Protein AF-A0A3D5I3S7-F1 (afdb_monomer)

pLDDT: mean 81.74, std 18.58, range [36.78, 98.31]

Foldseek 3Di:
DDPPDPPCPPLLLVQLQVQLVVLVHHWAWDDDDPVRPDDGDTGDDDDPPDDPVNVVSNVVSSVRSNVRRDDD

Nearest PDB structures (foldseek):
  7s5m-assembly2_D  TM=8.215E-01  e=9.866E-01  Mycolicibacterium smegmatis MC2 155
  8guh-assembly1_A  TM=8.029E-01  e=1.292E+00  Sphingobacterium multivorum
  7k0m-assembly1_A  TM=6.374E-01  e=7.532E-01  Homo sapiens
  7s5m-assembly2_C  TM=6.943E-01  e=1.479E+00  Mycolicibacterium smegmatis MC2 155
  3wy7-assembly2_C  TM=6.114E-01  e=2.073E+00  Mycolicibacterium smegmatis MC2 155

Sequence (72 aa):
MKLSNIIRAMNIPGAIKKNAFKAGLAFYPTQCTVDGQSDDHILLAPPFIISCDEMDLLVERLERAVHN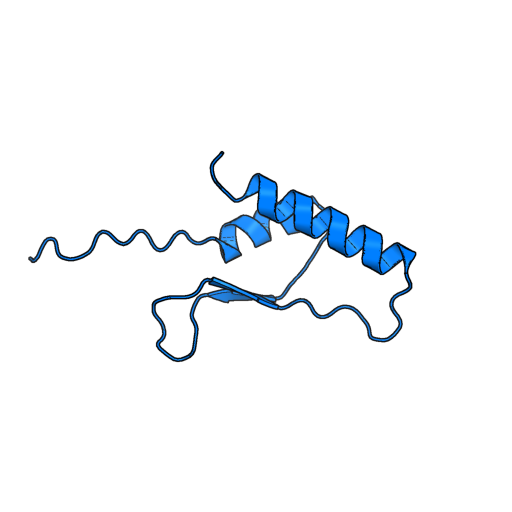SLPS

Secondary structure (DSSP, 8-state):
-----------HHHHHHHHHHHTT---EEEE--TTSSS-EEEE----TT--HHHHHHHHHHHHHHHHTTS--

Mean predicted aligned error: 7.65 Å

Structure (mmCIF, N/CA/C/O backbone):
data_AF-A0A3D5I3S7-F1
#
_entry.id   AF-A0A3D5I3S7-F1
#
loop_
_atom_site.group_PDB
_atom_site.id
_atom_site.type_symbol
_atom_site.label_atom_id
_atom_site.label_alt_id
_atom_site.label_comp_id
_atom_site.label_asym_id
_atom_site.label_entity_id
_atom_site.label_seq_id
_atom_site.pdbx_PDB_ins_code
_atom_site.Cartn_x
_atom_site.Cartn_y
_atom_site.Cartn_z
_atom_site.occupancy
_atom_site.B_iso_or_equiv
_atom_site.auth_seq_id
_atom_site.auth_comp_id
_atom_site.auth_asym_id
_atom_site.auth_atom_id
_atom_site.pdbx_PDB_model_num
ATOM 1 N N . MET A 1 1 ? 26.415 -10.833 -31.571 1.00 39.47 1 MET A N 1
ATOM 2 C CA . MET A 1 1 ? 25.517 -9.968 -30.777 1.00 39.47 1 MET A CA 1
ATOM 3 C C . MET A 1 1 ? 24.085 -10.340 -31.149 1.00 39.47 1 MET A C 1
ATOM 5 O O . MET A 1 1 ? 23.605 -9.911 -32.188 1.00 39.47 1 MET A O 1
ATOM 9 N N . LYS A 1 2 ? 23.474 -11.293 -30.425 1.00 36.78 2 LYS A N 1
ATOM 10 C CA . LYS A 1 2 ? 22.144 -11.812 -30.775 1.00 36.78 2 LYS A CA 1
ATOM 11 C C . LYS A 1 2 ? 21.081 -10.818 -30.323 1.00 36.78 2 LYS A C 1
ATOM 13 O O . LYS A 1 2 ? 21.011 -10.461 -29.154 1.00 36.78 2 LYS A O 1
ATOM 18 N N . LEU A 1 3 ? 20.249 -10.452 -31.288 1.00 40.94 3 LEU A N 1
ATOM 19 C CA . LEU A 1 3 ? 18.971 -9.756 -31.195 1.00 40.94 3 LEU A CA 1
ATOM 20 C C . LEU A 1 3 ? 17.912 -10.607 -30.450 1.00 40.94 3 LEU A C 1
ATOM 22 O O . LEU A 1 3 ? 16.759 -10.676 -30.859 1.00 40.94 3 LEU A O 1
ATOM 26 N N . SER A 1 4 ? 18.312 -11.345 -29.411 1.00 39.94 4 SER A N 1
ATOM 27 C CA . SER A 1 4 ? 17.430 -12.217 -28.643 1.00 39.94 4 SER A CA 1
ATOM 28 C C . SER A 1 4 ? 16.943 -11.462 -27.416 1.00 39.94 4 SER A C 1
ATOM 30 O O . SER A 1 4 ? 17.674 -11.321 -26.438 1.00 39.94 4 SER A O 1
ATOM 32 N N . ASN A 1 5 ? 15.684 -11.041 -27.509 1.00 43.72 5 ASN A N 1
ATOM 33 C CA . ASN A 1 5 ? 14.791 -10.673 -26.415 1.00 43.72 5 ASN A CA 1
ATOM 34 C C . ASN A 1 5 ? 14.868 -9.207 -25.980 1.00 43.72 5 ASN A C 1
ATOM 36 O O . ASN A 1 5 ? 15.238 -8.862 -24.862 1.00 43.72 5 ASN A O 1
ATOM 40 N N . ILE A 1 6 ? 14.358 -8.352 -26.870 1.00 43.34 6 ILE A N 1
ATOM 41 C CA . ILE A 1 6 ? 13.571 -7.158 -26.530 1.00 43.34 6 ILE A CA 1
ATOM 42 C C . ILE A 1 6 ? 12.344 -7.617 -25.714 1.00 43.34 6 ILE A C 1
ATOM 44 O O . ILE A 1 6 ? 11.209 -7.566 -26.173 1.00 43.34 6 ILE A O 1
ATOM 48 N N . ILE A 1 7 ? 12.558 -8.127 -24.504 1.00 47.56 7 ILE A N 1
ATOM 49 C CA . ILE A 1 7 ? 11.520 -8.143 -23.484 1.00 47.56 7 ILE A CA 1
ATOM 50 C C . ILE A 1 7 ? 11.788 -6.870 -22.702 1.00 47.56 7 ILE A C 1
ATOM 52 O O . ILE A 1 7 ? 12.632 -6.810 -21.812 1.00 47.56 7 ILE A O 1
ATOM 56 N N . ARG A 1 8 ? 11.102 -5.802 -23.112 1.00 49.38 8 ARG A N 1
ATOM 57 C CA . ARG A 1 8 ? 10.784 -4.693 -22.218 1.00 49.38 8 ARG A CA 1
ATOM 58 C C . ARG A 1 8 ? 10.049 -5.335 -21.036 1.00 49.38 8 ARG A C 1
ATOM 60 O O . ARG A 1 8 ? 8.835 -5.483 -21.092 1.00 49.38 8 ARG A O 1
ATOM 67 N N . ALA A 1 9 ? 10.765 -5.764 -20.000 1.00 58.00 9 ALA A N 1
ATOM 68 C CA . ALA A 1 9 ? 10.135 -5.954 -18.706 1.00 58.00 9 ALA A CA 1
ATOM 69 C C . ALA A 1 9 ? 9.677 -4.547 -18.309 1.00 58.00 9 ALA A C 1
ATOM 71 O O . ALA A 1 9 ? 10.497 -3.683 -17.983 1.00 58.00 9 ALA A O 1
ATOM 72 N N . MET A 1 10 ? 8.398 -4.241 -18.542 1.00 65.62 10 MET A N 1
ATOM 73 C CA . MET A 1 10 ? 7.823 -2.971 -18.122 1.00 65.62 10 MET A CA 1
ATOM 74 C C . MET A 1 10 ? 8.082 -2.886 -16.619 1.00 65.62 10 MET A C 1
ATOM 76 O O . MET A 1 10 ? 7.769 -3.821 -15.906 1.00 65.62 10 MET A O 1
ATOM 80 N N . ASN A 1 11 ? 8.716 -1.820 -16.127 1.00 79.38 11 ASN A N 1
ATOM 81 C CA . ASN A 1 11 ? 8.894 -1.638 -14.684 1.00 79.38 11 ASN A CA 1
ATOM 82 C C . ASN A 1 11 ? 7.551 -1.207 -14.071 1.00 79.38 11 ASN A C 1
ATOM 84 O O . ASN A 1 11 ? 7.380 -0.052 -13.665 1.00 79.38 11 ASN A O 1
ATOM 88 N N . ILE A 1 12 ? 6.571 -2.114 -14.089 1.00 86.69 12 ILE A N 1
ATOM 89 C CA . ILE A 1 12 ? 5.213 -1.869 -13.610 1.00 86.69 12 ILE A CA 1
ATOM 90 C C . ILE A 1 12 ? 5.232 -1.505 -12.116 1.00 86.69 12 ILE A C 1
ATOM 92 O O . ILE A 1 12 ? 4.630 -0.484 -11.774 1.00 86.69 12 ILE A O 1
ATOM 96 N N . PRO A 1 13 ? 5.987 -2.185 -11.225 1.00 88.19 13 PRO A N 1
ATOM 97 C CA . PRO A 1 13 ? 6.051 -1.819 -9.812 1.00 88.19 13 PRO A CA 1
ATOM 98 C C . PRO A 1 13 ? 6.600 -0.403 -9.609 1.00 88.19 13 PRO A C 1
ATOM 100 O O . PRO A 1 13 ? 6.097 0.351 -8.775 1.00 88.19 13 PRO A O 1
ATOM 103 N N . GLY A 1 14 ? 7.594 0.005 -10.404 1.00 90.19 14 GLY A N 1
ATOM 104 C CA . GLY A 1 14 ? 8.132 1.365 -10.390 1.00 90.19 14 GLY A CA 1
ATOM 105 C C . GLY A 1 14 ? 7.127 2.418 -10.865 1.00 90.19 14 GLY A C 1
ATOM 106 O O . GLY A 1 14 ? 7.027 3.491 -10.260 1.00 90.19 14 GLY A O 1
ATOM 107 N N . ALA A 1 15 ? 6.349 2.115 -11.907 1.00 91.12 15 ALA A N 1
ATOM 108 C CA . ALA A 1 15 ? 5.282 2.991 -12.383 1.00 91.12 15 ALA A CA 1
ATOM 109 C C . ALA A 1 15 ? 4.171 3.141 -11.331 1.00 91.12 15 ALA A C 1
ATOM 111 O O . ALA A 1 15 ? 3.777 4.269 -11.020 1.00 91.12 15 ALA A O 1
ATOM 112 N N . ILE A 1 16 ? 3.722 2.028 -10.741 1.00 93.25 16 ILE A N 1
ATOM 113 C CA . ILE A 1 16 ? 2.698 2.017 -9.688 1.00 93.25 16 ILE A CA 1
ATOM 114 C C . ILE A 1 16 ? 3.203 2.789 -8.469 1.00 93.25 16 ILE A C 1
ATOM 116 O O . ILE A 1 16 ? 2.472 3.619 -7.938 1.00 93.25 16 ILE A O 1
ATOM 120 N N . LYS A 1 17 ? 4.474 2.622 -8.071 1.00 93.88 17 LYS A N 1
ATOM 121 C CA . LYS A 1 17 ? 5.067 3.342 -6.929 1.00 93.88 17 LYS A CA 1
ATOM 122 C C . LYS A 1 17 ? 4.945 4.847 -7.103 1.00 93.88 17 LYS A C 1
ATOM 124 O O . LYS A 1 17 ? 4.529 5.547 -6.184 1.00 93.88 17 LYS A O 1
ATOM 129 N N . LYS A 1 18 ? 5.299 5.350 -8.288 1.00 94.06 18 LYS A N 1
ATOM 130 C CA . LYS A 1 18 ? 5.239 6.780 -8.605 1.00 94.06 18 LYS A CA 1
ATOM 131 C C . LYS A 1 18 ? 3.812 7.324 -8.508 1.00 94.06 18 LYS A C 1
ATOM 133 O O . LYS A 1 18 ? 3.624 8.418 -7.981 1.00 94.06 18 LYS A O 1
ATOM 138 N N . ASN A 1 19 ? 2.826 6.594 -9.023 1.00 95.38 19 ASN A N 1
ATOM 139 C CA . ASN A 1 19 ? 1.433 7.042 -9.021 1.00 95.38 19 ASN A CA 1
ATOM 140 C C . ASN A 1 19 ? 0.767 6.882 -7.647 1.00 95.38 19 ASN A C 1
ATOM 142 O O . ASN A 1 19 ? 0.063 7.790 -7.213 1.00 95.38 19 ASN A O 1
ATOM 146 N N . ALA A 1 20 ? 1.055 5.804 -6.918 1.00 95.31 20 ALA A N 1
ATOM 147 C CA . ALA A 1 20 ? 0.564 5.587 -5.560 1.00 95.31 20 ALA A CA 1
ATOM 148 C C . ALA A 1 20 ? 1.087 6.646 -4.586 1.00 95.31 20 ALA A C 1
ATOM 150 O O . ALA A 1 20 ? 0.303 7.205 -3.824 1.00 95.31 20 ALA A O 1
ATOM 151 N N . PHE A 1 21 ? 2.373 7.014 -4.673 1.00 94.75 21 PHE A N 1
ATOM 152 C CA . PHE A 1 21 ? 2.929 8.083 -3.838 1.00 94.75 21 PHE A CA 1
ATOM 153 C C . PHE A 1 21 ? 2.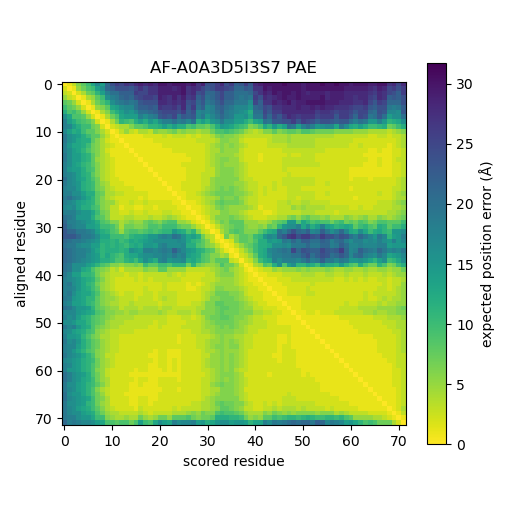194 9.412 -4.041 1.00 94.75 21 PHE A C 1
ATOM 155 O O . PHE A 1 21 ? 1.912 10.114 -3.074 1.00 94.75 21 PHE A O 1
ATOM 162 N N . LYS A 1 22 ? 1.829 9.742 -5.287 1.00 95.38 22 LYS A N 1
ATOM 163 C CA . LYS A 1 22 ? 1.011 10.929 -5.590 1.00 95.38 22 LYS A CA 1
ATOM 164 C C . LYS A 1 22 ? -0.411 10.821 -5.039 1.00 95.38 22 LYS A C 1
ATOM 166 O O . LYS A 1 22 ? -0.992 11.838 -4.684 1.00 95.38 22 LYS A O 1
ATOM 171 N N . ALA A 1 23 ? -0.954 9.608 -4.967 1.00 93.44 23 ALA A N 1
ATOM 172 C CA . ALA A 1 23 ? -2.258 9.323 -4.377 1.00 93.44 23 ALA A CA 1
ATOM 173 C C . ALA A 1 23 ? -2.223 9.209 -2.837 1.00 93.44 23 ALA A C 1
ATOM 175 O O . ALA A 1 23 ? -3.257 8.947 -2.230 1.00 93.44 23 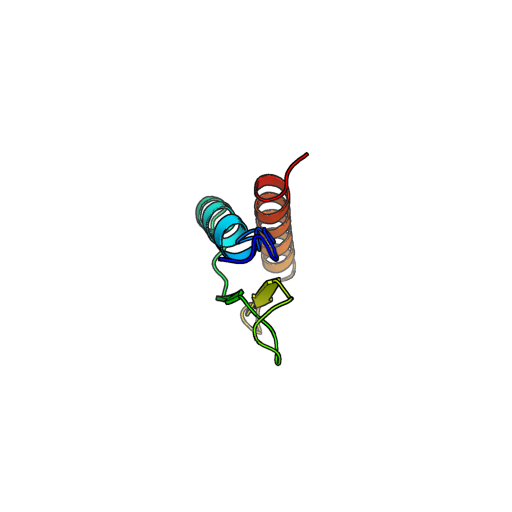ALA A O 1
ATOM 176 N N . GLY A 1 24 ? -1.067 9.397 -2.188 1.00 93.62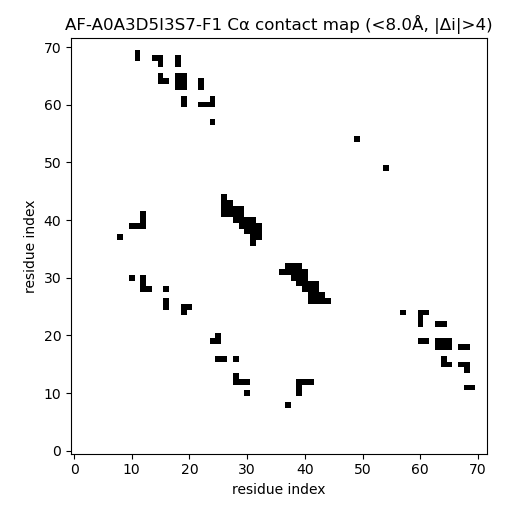 24 GLY A N 1
ATOM 177 C CA . GLY A 1 24 ? -0.930 9.264 -0.734 1.00 93.62 24 GLY A CA 1
ATOM 178 C C . GLY A 1 24 ? -0.904 7.812 -0.242 1.00 93.62 24 GLY A C 1
ATOM 179 O O . GLY A 1 24 ? -1.317 7.540 0.884 1.00 93.62 24 GLY A O 1
ATOM 180 N N . LEU A 1 25 ? -0.455 6.875 -1.080 1.00 95.19 25 LEU A N 1
ATOM 181 C CA . LEU A 1 25 ? -0.289 5.459 -0.751 1.00 95.19 25 LEU A CA 1
ATOM 182 C C . LEU A 1 25 ? 1.185 5.050 -0.874 1.00 95.19 25 LEU A C 1
ATOM 184 O O . LEU A 1 25 ? 1.804 5.201 -1.929 1.00 95.19 25 LEU A O 1
ATOM 188 N N . ALA A 1 26 ? 1.733 4.493 0.205 1.00 93.00 26 ALA A N 1
ATOM 189 C CA . ALA A 1 26 ? 3.046 3.860 0.223 1.00 93.00 26 ALA A CA 1
ATOM 190 C C . ALA A 1 26 ? 2.896 2.335 0.294 1.00 93.00 26 ALA A C 1
ATOM 192 O O . ALA A 1 26 ? 1.968 1.821 0.915 1.00 93.00 26 ALA A O 1
ATOM 19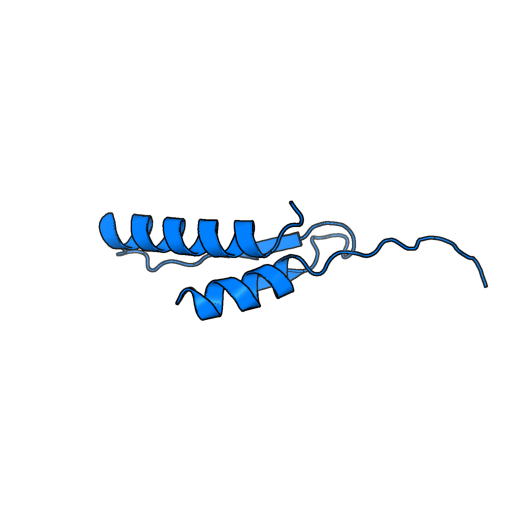3 N N . PHE A 1 27 ? 3.818 1.617 -0.341 1.00 92.31 27 PHE A N 1
ATOM 194 C CA . PHE A 1 27 ? 3.862 0.156 -0.362 1.00 92.31 27 PHE A CA 1
ATOM 195 C C . PHE A 1 27 ? 5.300 -0.319 -0.615 1.00 92.31 27 PHE A C 1
ATOM 197 O O . PHE A 1 27 ? 6.183 0.499 -0.897 1.00 92.31 27 PHE A O 1
ATOM 204 N N . TYR A 1 28 ? 5.535 -1.629 -0.537 1.00 89.56 28 TYR A N 1
ATOM 205 C CA . TYR A 1 28 ? 6.832 -2.241 -0.821 1.00 89.56 28 TYR A CA 1
ATOM 206 C C . TYR A 1 28 ? 6.871 -2.720 -2.280 1.00 89.56 28 TYR A C 1
ATOM 208 O O . TYR A 1 28 ? 6.251 -3.737 -2.602 1.00 89.56 28 TYR A O 1
ATOM 216 N N . PRO A 1 29 ? 7.525 -1.977 -3.196 1.00 83.12 29 PRO A N 1
ATOM 217 C CA . PRO A 1 29 ? 7.655 -2.400 -4.582 1.00 83.12 29 PRO A CA 1
ATOM 218 C C . PRO A 1 29 ? 8.647 -3.555 -4.665 1.00 83.12 29 PRO A C 1
ATOM 220 O O . PRO A 1 29 ? 9.750 -3.467 -4.122 1.00 83.12 29 PRO A O 1
ATOM 223 N N . THR A 1 30 ? 8.283 -4.604 -5.387 1.00 75.69 30 THR A N 1
ATOM 224 C CA . THR A 1 30 ? 9.146 -5.762 -5.581 1.00 75.69 30 THR A CA 1
ATOM 225 C C . THR A 1 30 ? 9.114 -6.169 -7.047 1.00 75.69 30 THR A C 1
ATOM 227 O O . THR A 1 30 ? 8.083 -6.480 -7.634 1.00 75.69 30 THR A O 1
ATOM 230 N N . GLN A 1 31 ? 10.277 -6.119 -7.677 1.00 67.12 31 GLN A N 1
ATOM 231 C CA . GLN A 1 31 ? 10.449 -6.603 -9.036 1.00 67.12 31 GLN A CA 1
ATOM 232 C C . GLN A 1 31 ? 11.100 -7.985 -8.937 1.00 67.12 31 GLN A C 1
ATOM 234 O O . GLN A 1 31 ? 12.052 -8.136 -8.170 1.00 67.12 31 GLN A O 1
ATOM 239 N N . CYS A 1 32 ? 10.583 -8.954 -9.698 1.00 59.44 32 CYS A N 1
ATOM 240 C CA . CYS A 1 32 ? 11.045 -10.344 -9.793 1.00 59.44 32 CYS A CA 1
ATOM 241 C C . CYS A 1 32 ? 10.555 -11.323 -8.703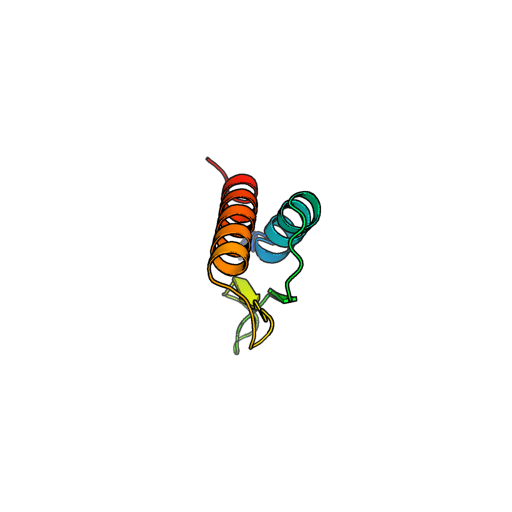 1.00 59.44 32 CYS A C 1
ATOM 243 O O . CYS A 1 32 ? 10.580 -11.031 -7.511 1.00 59.44 32 CYS A O 1
ATOM 245 N N . THR A 1 33 ? 10.168 -12.528 -9.131 1.00 60.28 33 THR A N 1
ATOM 246 C CA . THR A 1 33 ? 9.877 -13.723 -8.310 1.00 60.28 33 THR A CA 1
ATOM 247 C C . THR A 1 33 ? 11.100 -14.645 -8.191 1.00 60.28 33 THR A C 1
ATOM 249 O O . THR A 1 33 ? 12.205 -14.262 -8.572 1.00 60.28 33 THR A O 1
ATOM 252 N N . VAL A 1 34 ? 10.908 -15.851 -7.638 1.00 58.09 34 VAL A N 1
ATOM 253 C CA . VAL A 1 34 ? 11.914 -16.892 -7.327 1.00 58.09 34 VAL A CA 1
ATOM 254 C C . VAL A 1 34 ? 12.953 -17.131 -8.442 1.00 58.09 34 VAL A C 1
ATOM 256 O O . VAL A 1 34 ? 14.113 -17.381 -8.123 1.00 58.09 34 VAL A O 1
ATOM 259 N N . ASP A 1 35 ? 12.583 -16.957 -9.717 1.00 61.72 35 ASP A N 1
ATOM 260 C CA . ASP A 1 35 ? 13.464 -17.191 -10.877 1.00 61.72 35 ASP A CA 1
ATOM 261 C C . ASP A 1 35 ? 14.091 -15.903 -11.455 1.00 61.72 35 ASP A C 1
ATOM 263 O O . ASP A 1 35 ? 14.804 -15.932 -12.459 1.00 61.72 3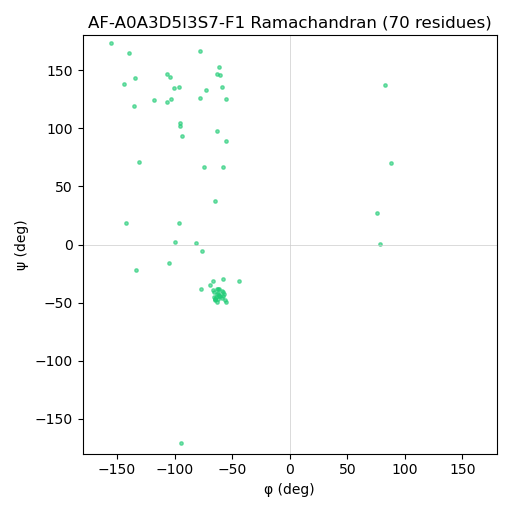5 ASP A O 1
ATOM 267 N N . GLY A 1 36 ? 13.824 -14.747 -10.838 1.00 57.78 36 GLY A N 1
ATOM 268 C CA . GLY A 1 36 ? 14.493 -13.476 -11.122 1.00 57.78 36 GLY A CA 1
ATOM 269 C C . GLY A 1 36 ? 14.036 -12.729 -12.379 1.00 57.78 36 GLY A C 1
ATOM 270 O O . GLY A 1 36 ? 14.602 -11.677 -12.667 1.00 57.78 36 GLY A O 1
ATOM 271 N N . GLN A 1 37 ? 13.064 -13.244 -13.143 1.00 60.00 37 GLN A N 1
ATOM 272 C CA . GLN A 1 37 ? 12.921 -12.849 -14.554 1.00 60.00 37 GLN A CA 1
ATOM 273 C C . GLN A 1 37 ? 11.504 -12.491 -15.031 1.00 60.00 37 GLN A C 1
ATOM 275 O O . GLN A 1 37 ? 11.396 -11.844 -16.073 1.00 60.00 37 GLN A O 1
ATOM 280 N N . SER A 1 38 ? 10.418 -12.929 -14.375 1.00 60.94 38 SER A N 1
ATOM 281 C CA . SER A 1 38 ? 9.115 -12.985 -15.077 1.00 60.94 38 SER A CA 1
ATOM 282 C C . SER A 1 38 ? 7.858 -12.612 -14.292 1.00 60.94 38 SER A C 1
ATOM 284 O O . SER A 1 38 ? 6.779 -12.895 -14.791 1.00 60.94 38 SER A O 1
ATOM 286 N N . ASP A 1 39 ? 7.956 -11.911 -13.159 1.00 67.56 39 ASP A N 1
ATOM 287 C CA . ASP A 1 39 ? 6.767 -11.393 -12.466 1.00 67.56 39 ASP A CA 1
ATOM 288 C C . ASP A 1 39 ? 7.015 -10.026 -11.812 1.00 67.56 39 ASP A C 1
ATOM 290 O O . ASP A 1 39 ? 8.037 -9.797 -11.152 1.00 67.56 39 ASP A O 1
ATOM 294 N N . ASP A 1 40 ? 6.026 -9.144 -11.948 1.00 79.19 40 ASP A N 1
ATOM 295 C CA . ASP A 1 40 ? 5.927 -7.864 -11.255 1.00 79.19 40 ASP A CA 1
ATOM 296 C C . ASP A 1 40 ? 4.915 -7.992 -10.115 1.00 79.19 40 ASP A C 1
ATOM 298 O O . ASP A 1 40 ? 3.766 -8.372 -10.341 1.00 79.19 40 ASP A O 1
ATOM 302 N N . HIS A 1 41 ? 5.316 -7.659 -8.888 1.00 83.19 41 HIS A N 1
ATOM 303 C CA . HIS A 1 41 ? 4.411 -7.701 -7.744 1.00 83.19 41 HIS A CA 1
ATOM 304 C C . HIS A 1 41 ? 4.613 -6.499 -6.818 1.00 83.19 41 HIS A C 1
ATOM 306 O O . HIS A 1 41 ? 5.568 -5.729 -6.914 1.00 83.19 41 HIS A O 1
ATOM 312 N N . ILE A 1 42 ? 3.643 -6.283 -5.939 1.00 87.44 42 ILE A N 1
ATOM 313 C CA . ILE A 1 42 ? 3.723 -5.273 -4.890 1.00 87.44 42 ILE A CA 1
ATOM 314 C C . ILE A 1 42 ? 3.257 -5.913 -3.592 1.00 87.44 42 ILE A C 1
ATOM 316 O O . ILE A 1 42 ? 2.324 -6.717 -3.592 1.00 87.44 42 ILE A O 1
ATOM 320 N N . LEU A 1 43 ? 3.891 -5.547 -2.484 1.00 90.38 43 LEU A N 1
ATOM 321 C CA . LEU A 1 43 ? 3.459 -5.958 -1.157 1.00 90.38 43 LEU A CA 1
ATOM 322 C C . LEU A 1 43 ? 2.827 -4.766 -0.435 1.00 90.38 43 LEU A C 1
ATOM 324 O O . LEU A 1 43 ? 3.457 -3.722 -0.236 1.00 90.38 43 LEU A O 1
ATOM 328 N N . LEU A 1 44 ? 1.578 -4.953 -0.017 1.00 92.38 44 LEU A N 1
ATOM 329 C CA . LEU A 1 44 ? 0.872 -4.064 0.896 1.00 92.38 44 LEU A CA 1
ATOM 330 C C . LEU A 1 44 ? 0.981 -4.608 2.320 1.00 92.38 44 LEU A C 1
ATOM 332 O O . LEU A 1 44 ? 0.774 -5.797 2.549 1.00 92.38 44 LEU A O 1
ATOM 336 N N . ALA A 1 45 ? 1.271 -3.726 3.272 1.00 93.00 45 ALA A N 1
ATOM 337 C CA . ALA A 1 45 ? 1.294 -4.050 4.695 1.00 93.00 45 ALA A CA 1
ATOM 338 C C . ALA A 1 45 ? 0.478 -3.005 5.472 1.00 93.00 45 ALA A C 1
ATOM 340 O O . ALA A 1 45 ? 1.056 -2.137 6.132 1.00 93.00 45 ALA A O 1
ATOM 341 N N . PRO A 1 46 ? -0.862 -3.018 5.344 1.00 93.56 46 PRO A N 1
ATOM 342 C CA . PRO A 1 46 ? -1.699 -2.174 6.181 1.00 93.56 46 PRO A CA 1
ATOM 343 C C . PRO A 1 46 ? -1.513 -2.546 7.663 1.00 93.56 46 PRO A C 1
ATOM 345 O O . PRO A 1 46 ? -1.174 -3.691 7.980 1.00 93.56 46 PRO A O 1
ATOM 348 N N . PRO A 1 47 ? -1.727 -1.599 8.590 1.00 93.81 47 PRO A N 1
ATOM 349 C CA . PRO A 1 47 ? -1.700 -1.903 10.013 1.00 93.81 47 PRO A CA 1
ATOM 350 C C . PRO A 1 47 ? -2.782 -2.933 10.361 1.00 93.81 47 PRO A C 1
ATOM 352 O O . PRO A 1 47 ? -3.875 -2.911 9.803 1.00 93.81 47 PRO A O 1
ATOM 355 N N . PHE A 1 48 ? -2.499 -3.808 11.329 1.00 95.94 48 PHE A N 1
ATOM 356 C CA . PHE A 1 48 ? -3.443 -4.848 11.767 1.00 95.94 48 PHE A CA 1
ATOM 357 C C . PHE A 1 48 ? -4.790 -4.281 12.252 1.00 95.94 48 PHE A C 1
ATOM 359 O O . PHE A 1 48 ? -5.821 -4.929 12.121 1.00 95.94 48 PHE A O 1
ATOM 366 N N . ILE A 1 49 ? -4.774 -3.064 12.797 1.00 96.88 49 ILE A N 1
ATOM 367 C CA . ILE A 1 49 ? -5.933 -2.371 13.376 1.00 96.88 49 ILE A CA 1
ATOM 368 C C . ILE A 1 49 ? -6.619 -1.396 12.401 1.00 96.88 49 ILE A C 1
ATOM 370 O O . ILE A 1 49 ? -7.321 -0.496 12.852 1.00 96.88 49 ILE A O 1
ATOM 374 N N . ILE A 1 50 ? -6.384 -1.526 11.091 1.00 97.81 50 ILE A N 1
ATOM 375 C CA . ILE A 1 50 ? -7.014 -0.676 10.070 1.00 97.81 50 ILE A CA 1
ATOM 376 C C . ILE A 1 50 ? -8.548 -0.783 10.130 1.00 97.81 50 ILE A C 1
ATOM 378 O O . ILE A 1 50 ? -9.105 -1.875 10.259 1.00 97.81 50 ILE A O 1
ATOM 382 N N . SER A 1 51 ? -9.235 0.353 10.045 1.00 98.31 51 SER A N 1
ATOM 383 C CA . SER A 1 51 ? -10.699 0.411 9.964 1.00 98.31 51 SER A CA 1
ATOM 384 C C . SER A 1 51 ? -11.217 0.079 8.557 1.00 98.31 51 SER A C 1
ATOM 386 O O . SER A 1 51 ? -10.457 0.065 7.587 1.00 98.31 51 SER A O 1
ATOM 388 N N . CYS A 1 52 ? -12.525 -0.172 8.421 1.00 97.81 52 CYS A N 1
ATOM 389 C CA . CYS A 1 52 ? -13.154 -0.385 7.111 1.00 97.81 52 CYS A CA 1
ATOM 390 C C . CYS A 1 52 ? -12.970 0.830 6.186 1.00 97.81 52 CYS A C 1
ATOM 392 O O . CYS A 1 52 ? -12.516 0.661 5.060 1.00 97.81 52 CYS A O 1
ATOM 394 N N . ASP A 1 53 ? -13.207 2.043 6.691 1.00 98.25 53 ASP A N 1
ATOM 395 C CA . ASP A 1 53 ? -13.080 3.280 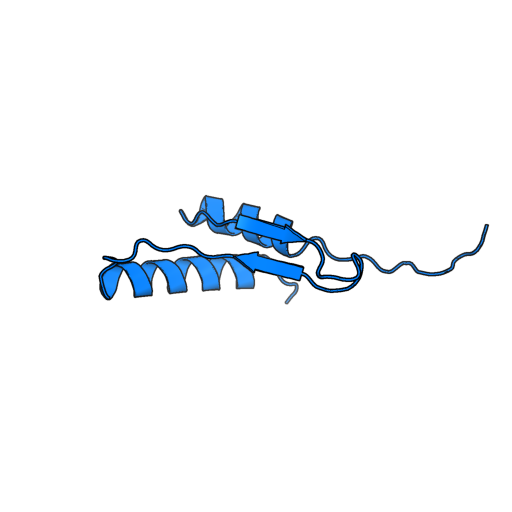5.909 1.00 98.25 53 ASP A CA 1
ATOM 396 C C . ASP A 1 53 ? -11.635 3.517 5.428 1.00 98.25 53 ASP A C 1
ATOM 398 O O . ASP A 1 53 ? -11.394 3.955 4.302 1.00 98.25 53 ASP A O 1
ATOM 402 N N . GLU A 1 54 ? -10.640 3.202 6.265 1.00 97.56 54 GLU A N 1
ATOM 403 C CA . GLU A 1 54 ? -9.226 3.284 5.883 1.00 97.56 54 GLU A CA 1
ATOM 404 C C . GLU A 1 54 ? -8.839 2.214 4.853 1.00 97.56 54 GLU A C 1
ATOM 406 O O . GLU A 1 54 ? -8.009 2.481 3.980 1.00 97.56 54 GLU A O 1
ATOM 411 N N . MET A 1 55 ? -9.432 1.017 4.936 1.00 97.44 55 MET A N 1
ATOM 412 C CA . MET A 1 55 ? -9.240 -0.041 3.943 1.00 97.44 55 MET A CA 1
ATOM 413 C C . MET A 1 55 ? -9.818 0.368 2.585 1.00 97.44 55 MET A C 1
ATOM 415 O O . MET A 1 55 ? -9.134 0.231 1.571 1.00 97.44 55 MET A O 1
ATOM 419 N N . ASP A 1 56 ? -11.026 0.932 2.560 1.00 97.88 56 ASP A N 1
ATOM 420 C CA . ASP A 1 56 ? -11.654 1.422 1.329 1.00 97.88 56 ASP A CA 1
ATOM 421 C C . ASP A 1 56 ? -10.812 2.532 0.688 1.00 97.88 56 ASP A C 1
ATOM 423 O O . ASP A 1 56 ? -10.514 2.491 -0.509 1.00 97.88 56 ASP A O 1
ATOM 427 N N . LEU A 1 57 ? -10.321 3.475 1.500 1.00 97.44 57 LEU A N 1
ATOM 428 C CA . LEU A 1 57 ? -9.426 4.535 1.041 1.00 97.44 57 LEU A CA 1
ATOM 429 C C . LEU A 1 57 ? -8.101 3.986 0.483 1.00 97.44 57 LEU A C 1
ATOM 431 O O . LEU A 1 57 ? -7.569 4.510 -0.501 1.00 97.44 57 LEU A O 1
ATOM 435 N N . LEU A 1 58 ? -7.543 2.939 1.099 1.00 97.12 58 LEU A N 1
ATOM 436 C CA . LEU A 1 58 ? -6.351 2.253 0.599 1.00 97.12 58 LEU A CA 1
ATOM 437 C C . LEU A 1 58 ? -6.615 1.636 -0.780 1.00 97.12 58 LEU A C 1
ATOM 439 O O . LEU A 1 58 ? -5.804 1.826 -1.691 1.00 97.12 58 LEU A O 1
ATOM 443 N N . VAL A 1 59 ? -7.740 0.933 -0.940 1.00 96.56 59 VAL A N 1
ATOM 444 C CA . VAL A 1 59 ? -8.134 0.284 -2.200 1.00 96.56 59 VAL A CA 1
ATOM 445 C C . VAL A 1 59 ? -8.371 1.319 -3.300 1.00 96.56 59 VAL A C 1
ATOM 447 O O . VAL A 1 59 ? -7.814 1.171 -4.387 1.00 96.56 59 VAL A O 1
ATOM 450 N N . GLU A 1 60 ? -9.083 2.413 -3.015 1.00 97.50 60 GLU A N 1
ATOM 451 C CA . GLU A 1 60 ? -9.327 3.508 -3.969 1.00 97.50 60 GLU A CA 1
ATOM 452 C C . GLU A 1 60 ? -8.008 4.117 -4.481 1.00 97.50 60 GLU A C 1
ATOM 454 O O . GLU A 1 60 ? -7.818 4.368 -5.678 1.00 97.50 60 GLU A O 1
ATOM 459 N N . ARG A 1 61 ? -7.052 4.353 -3.574 1.00 96.75 61 ARG A N 1
ATOM 460 C CA . ARG A 1 61 ? -5.732 4.894 -3.933 1.00 96.75 61 ARG A CA 1
ATOM 461 C C . ARG A 1 61 ? -4.926 3.912 -4.773 1.00 96.75 61 ARG A C 1
ATOM 463 O O . ARG A 1 61 ? -4.236 4.343 -5.702 1.00 96.75 61 ARG A O 1
ATOM 470 N N . LEU A 1 62 ? -5.003 2.620 -4.459 1.00 96.38 62 LEU A N 1
ATOM 471 C CA . LEU A 1 62 ? -4.336 1.582 -5.234 1.00 96.38 62 LEU A CA 1
ATOM 472 C C . LEU A 1 62 ? -4.921 1.484 -6.644 1.00 96.38 62 LEU A C 1
ATOM 474 O O . LEU A 1 62 ? -4.158 1.482 -7.608 1.00 96.38 62 LEU A O 1
ATOM 478 N N . GLU A 1 63 ? -6.246 1.449 -6.775 1.00 95.56 63 GLU A N 1
ATOM 479 C CA . GLU A 1 63 ? -6.935 1.376 -8.065 1.00 95.56 63 GLU A CA 1
ATOM 480 C C . GLU A 1 63 ? -6.502 2.528 -8.979 1.00 95.56 63 GLU A C 1
ATOM 482 O O . GLU A 1 63 ? -6.047 2.306 -10.105 1.00 95.56 63 GLU A O 1
ATOM 487 N N . ARG A 1 64 ? -6.520 3.762 -8.456 1.00 95.19 64 ARG A N 1
ATOM 488 C CA . ARG A 1 64 ? -6.023 4.942 -9.178 1.00 95.19 64 ARG A CA 1
ATOM 489 C C . ARG A 1 64 ? -4.560 4.804 -9.583 1.00 95.19 64 ARG A C 1
ATOM 491 O O . ARG A 1 64 ? -4.185 5.235 -10.673 1.00 95.19 64 ARG A O 1
ATOM 498 N N . ALA A 1 65 ? -3.712 4.261 -8.714 1.00 94.81 65 ALA A N 1
ATOM 499 C CA . ALA A 1 65 ? -2.300 4.085 -9.022 1.00 94.81 65 ALA A CA 1
ATOM 500 C C . ALA A 1 65 ? -2.090 3.084 -10.165 1.00 94.81 65 ALA A C 1
ATOM 502 O O . ALA A 1 65 ? -1.362 3.402 -11.102 1.00 94.81 65 ALA A O 1
ATOM 503 N N . VAL A 1 66 ? -2.759 1.928 -10.107 1.00 93.31 66 VAL A N 1
ATOM 504 C CA . VAL A 1 66 ? -2.687 0.866 -11.122 1.00 93.31 66 VAL A CA 1
ATOM 505 C C . VAL A 1 66 ? -3.221 1.357 -12.462 1.00 93.31 66 VAL A C 1
ATOM 507 O O . VAL A 1 66 ? -2.525 1.239 -13.470 1.00 93.31 66 VAL A O 1
ATOM 510 N N . HIS A 1 67 ? -4.405 1.973 -12.474 1.00 94.06 67 HIS A N 1
ATOM 511 C CA . HIS A 1 67 ? -5.019 2.492 -13.695 1.00 94.06 67 HIS A CA 1
ATOM 512 C C . HIS A 1 67 ? -4.105 3.498 -14.411 1.00 94.06 67 HIS A C 1
ATOM 514 O O . HIS A 1 67 ? -3.896 3.412 -15.614 1.00 94.06 67 HIS A O 1
ATOM 520 N N . ASN A 1 68 ? -3.468 4.400 -13.658 1.00 93.25 68 ASN A N 1
ATOM 521 C CA . ASN A 1 68 ? -2.551 5.400 -14.212 1.00 93.25 68 ASN A CA 1
ATOM 522 C C . ASN A 1 68 ? -1.169 4.843 -14.609 1.00 93.25 68 ASN A C 1
ATOM 524 O O . ASN A 1 68 ? -0.317 5.594 -15.096 1.00 93.25 68 ASN A O 1
ATOM 528 N N . SER A 1 69 ? -0.888 3.569 -14.327 1.00 90.44 69 SER A N 1
ATOM 529 C CA . SER A 1 69 ? 0.403 2.921 -1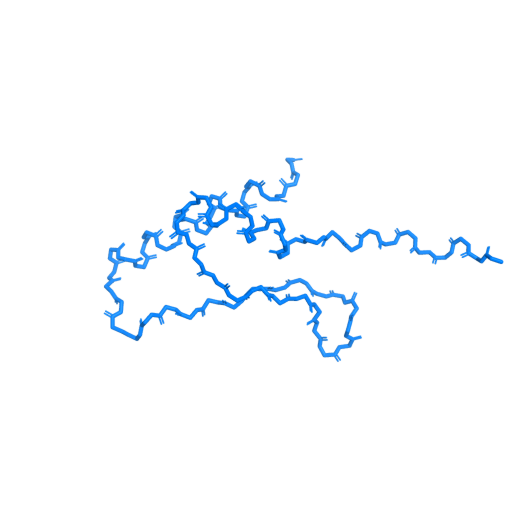4.589 1.00 90.44 69 SER A CA 1
ATOM 530 C C . SER A 1 69 ? 0.384 1.972 -15.781 1.00 90.44 69 SER A C 1
ATOM 532 O O . SER A 1 69 ? 1.460 1.614 -16.266 1.00 90.44 69 SER A O 1
ATOM 534 N N . LEU A 1 70 ? -0.798 1.579 -16.253 1.00 85.25 70 LEU A N 1
ATOM 535 C CA . LEU A 1 70 ? -0.972 0.672 -17.381 1.00 85.25 70 LEU A CA 1
ATOM 536 C C . LEU A 1 70 ? -1.390 1.455 -18.638 1.00 85.25 70 LEU A C 1
ATOM 538 O O . LEU A 1 70 ? -2.100 2.455 -18.530 1.00 85.25 70 LEU A O 1
ATOM 542 N N . PRO A 1 71 ? -0.926 1.052 -19.833 1.00 75.56 71 PRO A N 1
ATOM 543 C CA . PRO A 1 71 ? -1.425 1.619 -21.080 1.00 75.56 71 PRO A CA 1
ATOM 544 C C . PRO A 1 71 ? -2.918 1.306 -21.262 1.00 75.56 71 PRO A C 1
ATOM 546 O O . PRO A 1 71 ? -3.385 0.255 -20.822 1.00 75.56 71 PRO A O 1
ATOM 549 N N . SER A 1 72 ? -3.635 2.245 -21.888 1.00 63.81 72 SER A N 1
ATOM 550 C CA . SER A 1 72 ? -5.067 2.160 -22.216 1.00 63.81 72 SER A CA 1
ATOM 551 C C . SER A 1 72 ? -5.377 1.106 -23.271 1.00 63.81 72 SER A C 1
ATOM 553 O O . SER A 1 72 ? -4.543 0.944 -24.193 1.00 63.81 72 SER A O 1
#

Solvent-accessible surface area (backbone atoms only — not comparable to full-atom values): 4536 Å² total; per-residue (Å²): 137,80,93,76,70,93,67,78,75,71,62,51,36,62,41,25,50,60,38,14,52,75,57,76,41,86,70,49,69,38,78,45,48,99,85,64,74,84,44,75,43,71,47,79,80,77,64,95,82,63,49,70,70,58,49,52,53,50,50,55,28,47,51,55,8,48,61,76,47,51,87,131

Radius of gyration: 15.05 Å; Cα contacts (8 Å, |Δi|>4): 68; chains: 1; bounding box: 39×28×45 Å